Protein AF-A0A532E2X8-F1 (afdb_monomer)

Nearest PDB structures (foldseek):
  8eac-assembly1_A  TM=6.787E-01  e=2.312E-03  Thermus thermophilus HB8
  8uy1-assembly1_B  TM=6.875E-01  e=4.284E-03  Thermochaetoides thermophila DSM 1495
  6fcx-assembly1_B  TM=7.464E-01  e=9.556E-03  Homo sapiens
  8uy1-assembly1_D  TM=6.945E-01  e=8.984E-03  Thermochaetoides thermophila DSM 1495

Radius of gyration: 26.52 Å; Cα contacts (8 Å, |Δi|>4): 159; chains: 1; bounding box: 72×70×42 Å

pLDDT: mean 88.67, std 15.04, range [42.16, 98.62]

Foldseek 3Di:
DDAEDQDLVVVLVVVVVCVVVVVLVVDAAAHEFEFDQALVSLVCCCVPPPPDDHDPVNSVQRVPDPGSRVSRLVSRLVSQLSVLPRPSHPYYDYDYVVHVVCPVVSCVSSCRCPPPDPDDPDQDPVNVVVVVVVVCVVPVVPPDDVPVVVVPPD

Secondary structure (DSSP, 8-state):
--SB---HHHHHHHHHHHHHTTGGGTS-EEEEE---S-HHHHHHHHHHSTT----HHHHHHHHT-SSHHHHHHHHHHHHHHHHTTSTTEEEEEE--TT-GGGHHHHHHHTTTTTTPPPPPPPPPHHHHHHHHHHHHHHHHTTS--TTSTTTT--

Mean predicted aligned error: 10.37 Å

Sequence (154 aa):
QSQYCFDVPMFRAYMQKVCDLGYTEKCFILCGVGPLASAKTAKWIRSNVPGIHIPDQIVKRLEGAQDQKREGKQLCIDIINEVKEIPGVSGVHVMAYRQEEYVAEIVDESGVLKGRRPWKREIRRDDQLVADRLDHILHDDLTETQVDMVKTAH

Structure (mmCIF, N/CA/C/O backbone):
data_AF-A0A532E2X8-F1
#
_entry.id   AF-A0A532E2X8-F1
#
loop_
_atom_site.group_PDB
_atom_site.id
_atom_site.type_symbol
_atom_site.label_atom_id
_atom_site.label_alt_id
_atom_site.label_comp_id
_atom_site.label_asym_id
_atom_site.label_entity_id
_atom_site.label_seq_id
_atom_site.pdbx_PDB_ins_code
_atom_site.Cartn_x
_atom_site.Cartn_y
_atom_site.Cartn_z
_atom_site.occupancy
_atom_site.B_iso_or_equiv
_atom_site.auth_seq_id
_atom_site.auth_comp_id
_atom_site.auth_asym_id
_atom_site.auth_atom_id
_atom_site.pdbx_PDB_model_num
ATOM 1 N N . GLN A 1 1 ? 1.379 5.831 -10.943 1.00 94.38 1 GLN A N 1
ATOM 2 C CA . GLN A 1 1 ? 1.024 5.261 -9.624 1.00 94.38 1 GLN A CA 1
ATOM 3 C C . GLN A 1 1 ? -0.360 4.640 -9.704 1.00 94.38 1 GLN A C 1
ATOM 5 O O . GLN A 1 1 ? -1.188 5.183 -10.430 1.00 94.38 1 GLN A O 1
ATOM 10 N N . SER A 1 2 ? -0.593 3.505 -9.044 1.00 95.25 2 SER A N 1
ATOM 11 C CA . SER A 1 2 ? -1.913 2.862 -8.999 1.00 95.25 2 SER A CA 1
ATOM 12 C C . SER A 1 2 ? -2.822 3.488 -7.935 1.00 95.25 2 SER A C 1
ATOM 14 O O . SER A 1 2 ? -2.372 4.259 -7.088 1.00 95.25 2 SER A O 1
ATOM 16 N N . GLN A 1 3 ? -4.097 3.103 -7.958 1.00 94.75 3 GLN A N 1
ATOM 17 C CA . GLN A 1 3 ? -5.001 3.225 -6.812 1.00 94.75 3 GLN A CA 1
ATOM 18 C C . GLN A 1 3 ? -4.555 2.290 -5.660 1.00 94.75 3 GLN A C 1
ATOM 20 O O . GLN A 1 3 ? -3.651 1.469 -5.853 1.00 94.75 3 GLN A O 1
ATOM 25 N N . TYR A 1 4 ? -5.185 2.402 -4.484 1.00 97.06 4 TYR A N 1
ATOM 26 C CA . TYR A 1 4 ? -5.016 1.483 -3.355 1.00 97.06 4 TYR A CA 1
ATOM 27 C C . TYR A 1 4 ? -5.056 0.005 -3.770 1.00 97.06 4 TYR A C 1
ATOM 29 O O . TYR A 1 4 ? -6.029 -0.470 -4.358 1.00 97.06 4 TYR A O 1
ATOM 37 N N . CYS A 1 5 ? -4.016 -0.726 -3.383 1.00 97.81 5 CYS A N 1
ATOM 38 C CA . CYS A 1 5 ? -3.900 -2.167 -3.519 1.00 97.81 5 CYS A CA 1
ATOM 39 C C . CYS A 1 5 ? -4.145 -2.840 -2.164 1.00 97.81 5 CYS A C 1
ATOM 41 O O . CYS A 1 5 ? -3.273 -2.831 -1.301 1.00 97.81 5 CYS A O 1
ATOM 43 N N . PHE A 1 6 ? -5.315 -3.460 -1.998 1.00 98.31 6 PHE A N 1
ATOM 44 C CA . PHE A 1 6 ? -5.615 -4.343 -0.860 1.00 98.31 6 PHE A CA 1
ATOM 45 C C . PHE A 1 6 ? -5.646 -5.831 -1.251 1.00 98.31 6 PHE A C 1
ATOM 47 O O . PHE A 1 6 ? -5.843 -6.691 -0.397 1.00 98.31 6 PHE A O 1
ATOM 54 N N . ASP A 1 7 ? -5.448 -6.134 -2.537 1.00 98.12 7 ASP A N 1
ATOM 55 C CA . ASP A 1 7 ? -5.379 -7.486 -3.094 1.00 98.12 7 ASP A CA 1
ATOM 56 C C . ASP A 1 7 ? -4.046 -7.666 -3.832 1.00 98.12 7 ASP A C 1
ATOM 58 O O . ASP A 1 7 ? -3.914 -7.384 -5.027 1.00 98.12 7 ASP A O 1
ATOM 62 N N . VAL A 1 8 ? -3.027 -8.094 -3.085 1.00 98.12 8 VAL A N 1
ATOM 63 C CA . VAL A 1 8 ? -1.680 -8.317 -3.623 1.00 98.12 8 VAL A CA 1
ATOM 64 C C . VAL A 1 8 ? -1.653 -9.434 -4.678 1.00 98.12 8 VAL A C 1
ATOM 66 O O . VAL A 1 8 ? -0.998 -9.235 -5.704 1.00 98.12 8 VAL A O 1
ATOM 69 N N . PRO A 1 9 ? -2.360 -10.575 -4.521 1.00 98.12 9 PRO A N 1
ATOM 70 C CA . PRO A 1 9 ? -2.473 -11.574 -5.585 1.00 98.12 9 PRO A CA 1
ATOM 71 C C . PRO A 1 9 ? -3.000 -11.008 -6.910 1.00 98.12 9 PRO A C 1
ATOM 73 O O . PRO A 1 9 ? -2.397 -11.243 -7.962 1.00 98.12 9 PRO A O 1
ATOM 76 N N . MET A 1 10 ? -4.076 -10.216 -6.872 1.00 97.75 10 MET A N 1
ATOM 77 C CA . MET A 1 10 ? -4.616 -9.559 -8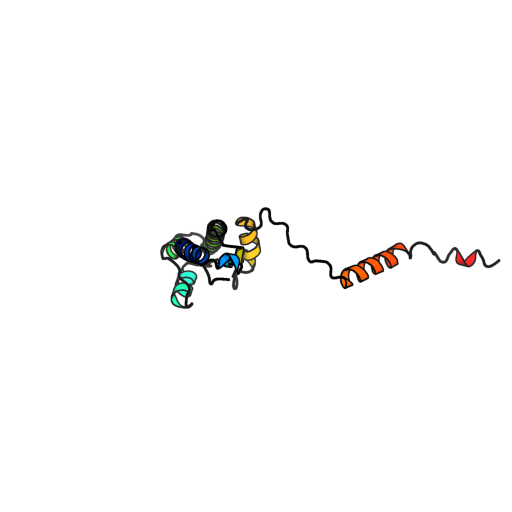.065 1.00 97.75 10 MET A CA 1
ATOM 78 C C . MET A 1 10 ? -3.602 -8.584 -8.671 1.00 97.75 10 MET A C 1
ATOM 80 O O . MET A 1 10 ? -3.387 -8.584 -9.887 1.00 97.75 10 MET A O 1
ATOM 84 N N . PHE A 1 11 ? -2.934 -7.784 -7.836 1.00 98.31 11 PHE A N 1
ATOM 85 C CA . PHE A 1 11 ? -1.912 -6.845 -8.291 1.00 98.31 11 PHE A CA 1
ATOM 86 C C . PHE A 1 11 ? -0.697 -7.549 -8.913 1.00 98.31 11 PHE A C 1
ATOM 88 O O . PHE A 1 11 ? -0.176 -7.085 -9.924 1.00 98.31 11 PHE A O 1
ATOM 95 N N . ARG A 1 12 ? -0.284 -8.707 -8.387 1.00 98.56 12 ARG A N 1
ATOM 96 C CA . ARG A 1 12 ? 0.798 -9.527 -8.954 1.00 98.56 12 ARG A CA 1
ATOM 97 C C . ARG A 1 12 ? 0.448 -10.030 -10.354 1.00 98.56 12 ARG A C 1
ATOM 99 O O . ARG A 1 12 ? 1.267 -9.919 -11.262 1.00 98.56 12 ARG A O 1
ATOM 106 N N . ALA A 1 13 ? -0.776 -10.519 -10.552 1.00 98.44 13 ALA A N 1
ATOM 107 C CA . ALA A 1 13 ? -1.251 -10.945 -11.869 1.00 98.44 13 ALA A CA 1
ATOM 108 C C . ALA A 1 13 ? -1.351 -9.773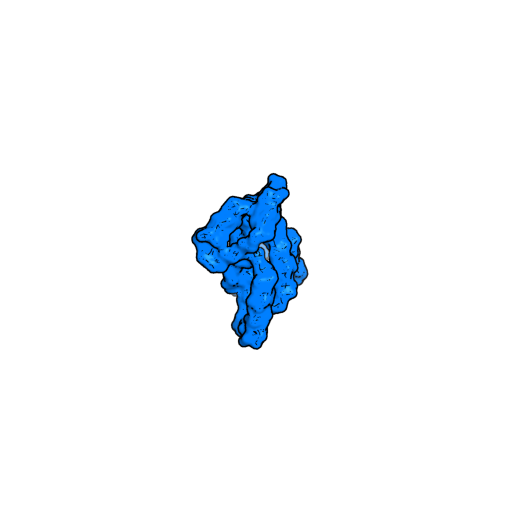 -12.862 1.00 98.44 13 ALA A C 1
ATOM 110 O O . ALA A 1 13 ? -1.045 -9.930 -14.045 1.00 98.44 13 ALA A O 1
ATOM 111 N N . TYR A 1 14 ? -1.754 -8.591 -12.388 1.00 98.00 14 TYR A N 1
ATOM 112 C CA . TYR A 1 14 ? -1.719 -7.363 -13.182 1.00 98.00 14 TYR A CA 1
ATOM 113 C C . TYR A 1 14 ? -0.283 -6.999 -13.582 1.00 98.00 14 TYR A C 1
ATOM 115 O O . TYR A 1 14 ? -0.014 -6.814 -14.767 1.00 98.00 14 TYR A O 1
ATOM 123 N N . MET A 1 15 ? 0.649 -6.967 -12.626 1.00 98.56 15 MET A N 1
ATOM 124 C CA . MET A 1 15 ? 2.048 -6.616 -12.878 1.00 98.56 15 MET A CA 1
ATOM 125 C C . MET A 1 15 ? 2.735 -7.583 -13.836 1.00 98.56 15 MET A C 1
ATOM 127 O O . MET A 1 15 ? 3.495 -7.124 -14.681 1.00 98.56 15 MET A O 1
ATOM 131 N N . GLN A 1 16 ? 2.412 -8.880 -13.789 1.00 98.56 16 GLN A N 1
ATOM 132 C CA . GLN A 1 16 ? 2.920 -9.837 -14.774 1.00 98.56 16 GLN A CA 1
ATOM 133 C C . GLN A 1 16 ? 2.590 -9.390 -16.204 1.00 98.56 16 GLN A C 1
ATOM 135 O O . GLN A 1 16 ? 3.483 -9.277 -17.033 1.00 98.56 16 GLN A O 1
ATOM 140 N N . LYS A 1 17 ? 1.332 -9.018 -16.471 1.00 98.44 17 LYS A N 1
ATOM 141 C CA . LYS A 1 17 ? 0.920 -8.523 -17.794 1.00 98.44 17 LYS A CA 1
ATOM 142 C C . LYS A 1 17 ? 1.599 -7.203 -18.160 1.00 98.44 17 LYS A C 1
ATOM 144 O O . LYS A 1 17 ? 1.931 -6.987 -19.319 1.00 98.44 17 LYS A O 1
ATOM 149 N N . VAL A 1 18 ? 1.794 -6.307 -17.190 1.00 98.19 18 VAL A N 1
ATOM 150 C CA . VAL A 1 18 ? 2.490 -5.024 -17.407 1.00 98.19 18 VAL A CA 1
ATOM 151 C C . VAL A 1 18 ? 3.949 -5.256 -17.815 1.00 98.19 18 VAL A C 1
ATOM 153 O O . VAL A 1 18 ? 4.435 -4.576 -18.721 1.00 98.19 18 VAL A O 1
ATOM 156 N N . CYS A 1 19 ? 4.621 -6.224 -17.187 1.00 97.88 19 CYS A N 1
ATOM 157 C CA . CYS A 1 19 ? 5.962 -6.667 -17.562 1.00 97.88 19 CYS A CA 1
ATOM 158 C C . CYS A 1 19 ? 5.970 -7.310 -18.955 1.00 97.88 19 CYS A C 1
ATOM 160 O O . CYS A 1 19 ? 6.769 -6.906 -19.793 1.00 97.88 19 CYS A O 1
ATOM 162 N N . ASP A 1 20 ? 5.051 -8.242 -19.231 1.00 98.25 20 ASP A N 1
ATOM 163 C CA . ASP A 1 20 ? 4.966 -8.952 -20.519 1.00 98.25 20 ASP A CA 1
ATOM 164 C C . ASP A 1 20 ? 4.730 -7.993 -21.703 1.00 98.25 20 ASP A C 1
ATOM 166 O O . ASP A 1 20 ? 5.201 -8.226 -22.813 1.00 98.25 20 ASP A O 1
ATOM 170 N N . LEU A 1 21 ? 4.024 -6.881 -21.467 1.00 98.25 21 LEU A N 1
ATOM 171 C CA . LEU A 1 21 ? 3.788 -5.818 -22.452 1.00 98.25 21 LEU A CA 1
ATOM 172 C C . LEU A 1 21 ? 4.955 -4.817 -22.576 1.00 98.25 21 LEU A C 1
ATOM 174 O O . LEU A 1 21 ? 4.876 -3.874 -23.370 1.00 98.25 21 LEU A O 1
ATOM 178 N N . GLY A 1 22 ? 6.025 -4.982 -21.792 1.00 97.75 22 GLY A N 1
ATOM 179 C CA . GLY A 1 22 ? 7.214 -4.128 -21.815 1.00 97.75 22 GLY A CA 1
ATO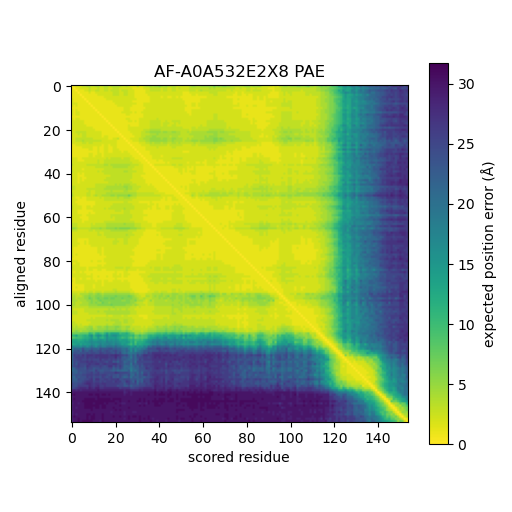M 180 C C . GLY A 1 22 ? 6.985 -2.718 -21.261 1.00 97.75 22 GLY A C 1
ATOM 181 O O . GLY A 1 22 ? 7.717 -1.787 -21.599 1.00 97.75 22 GLY A O 1
ATOM 182 N N . TYR A 1 23 ? 5.954 -2.499 -20.438 1.00 97.12 23 TYR A N 1
ATOM 183 C CA . TYR A 1 23 ? 5.676 -1.159 -19.906 1.00 97.12 23 TYR A CA 1
ATOM 184 C C . TYR A 1 23 ? 6.639 -0.744 -18.796 1.00 97.12 23 TYR A C 1
ATOM 186 O O . TYR A 1 23 ? 6.932 0.443 -18.661 1.00 97.12 23 TYR A O 1
ATOM 194 N N . THR A 1 24 ? 7.182 -1.701 -18.046 1.00 97.19 24 THR A N 1
ATOM 195 C CA . THR A 1 24 ? 8.147 -1.438 -16.967 1.00 97.19 24 THR A CA 1
ATOM 196 C C . THR A 1 24 ? 9.487 -0.900 -17.473 1.00 97.19 24 THR A C 1
ATOM 198 O O . THR A 1 24 ? 10.249 -0.339 -16.695 1.00 97.19 24 THR A O 1
ATOM 201 N N . GLU A 1 25 ? 9.771 -1.027 -18.772 1.00 96.56 25 GLU A N 1
ATOM 202 C CA . GLU A 1 25 ? 10.941 -0.423 -19.429 1.00 96.56 25 GLU A CA 1
ATOM 203 C C . GLU A 1 25 ? 10.712 1.050 -19.800 1.00 96.56 25 GLU A C 1
ATOM 205 O O . GLU A 1 25 ? 11.657 1.795 -20.050 1.00 96.56 25 GLU A O 1
ATOM 210 N N . LYS A 1 26 ? 9.446 1.482 -19.851 1.00 97.31 26 LYS A N 1
ATOM 211 C CA . LYS A 1 26 ? 9.038 2.814 -20.319 1.00 97.31 26 LYS A CA 1
ATOM 212 C C . LYS A 1 26 ? 8.683 3.751 -19.174 1.00 97.31 26 LYS A C 1
ATOM 214 O O . LYS A 1 26 ? 8.748 4.968 -19.339 1.00 97.31 26 LYS A O 1
ATOM 219 N N . CYS A 1 27 ? 8.268 3.212 -18.031 1.00 97.19 27 CYS A N 1
ATOM 220 C CA . CYS A 1 27 ? 7.919 4.010 -16.866 1.00 97.19 27 CYS A CA 1
ATOM 221 C C . CYS A 1 27 ? 8.103 3.250 -15.551 1.00 97.19 27 CYS A C 1
ATOM 223 O O . CYS A 1 27 ? 8.079 2.022 -15.493 1.00 97.19 27 CYS A O 1
ATOM 225 N N . PHE A 1 28 ? 8.235 4.020 -14.471 1.00 97.62 28 PHE A N 1
ATOM 226 C CA . PHE A 1 28 ? 8.253 3.487 -13.116 1.00 97.62 28 PHE A CA 1
ATOM 227 C C . PHE A 1 28 ? 6.832 3.254 -12.606 1.00 97.62 28 PHE A C 1
ATOM 229 O O . PHE A 1 28 ? 5.977 4.147 -12.657 1.00 97.62 28 PHE A O 1
ATOM 236 N N . ILE A 1 29 ? 6.592 2.068 -12.053 1.00 97.94 29 ILE A N 1
ATOM 237 C CA . ILE A 1 29 ? 5.298 1.702 -11.483 1.00 97.94 29 ILE A CA 1
ATOM 238 C C . ILE A 1 29 ? 5.373 1.800 -9.963 1.00 97.94 29 ILE A C 1
ATOM 240 O O . ILE A 1 29 ? 6.167 1.122 -9.313 1.00 97.94 29 ILE A O 1
ATOM 244 N N . LEU A 1 30 ? 4.520 2.652 -9.396 1.00 98.12 30 LEU A N 1
ATOM 245 C CA . LEU A 1 30 ? 4.367 2.813 -7.952 1.00 98.12 30 LEU A CA 1
ATOM 246 C C . LEU A 1 30 ? 3.039 2.199 -7.511 1.00 98.12 30 LEU A C 1
ATOM 248 O O . LEU A 1 30 ? 1.987 2.619 -8.009 1.00 98.12 30 LEU A O 1
ATOM 252 N N . CYS A 1 31 ? 3.093 1.240 -6.587 1.00 98.25 31 CYS A N 1
ATOM 253 C CA . CYS A 1 31 ? 1.906 0.626 -5.997 1.00 98.25 31 CYS A CA 1
ATOM 254 C C . CYS A 1 31 ? 1.300 1.555 -4.936 1.00 98.25 31 CYS A C 1
ATOM 256 O O . CYS A 1 31 ? 1.994 1.995 -4.020 1.00 98.25 31 CYS A O 1
ATOM 258 N N . GLY A 1 32 ? 0.017 1.882 -5.069 1.00 98.06 32 GLY A N 1
ATOM 259 C CA . GLY A 1 32 ? -0.726 2.663 -4.086 1.00 98.06 32 GLY A CA 1
ATOM 260 C C . GLY A 1 32 ? -1.025 1.837 -2.836 1.00 98.06 32 GLY A C 1
ATOM 261 O O . GLY A 1 32 ? -1.679 0.802 -2.923 1.00 98.06 32 GLY A O 1
ATOM 262 N N . VAL A 1 33 ? -0.585 2.302 -1.669 1.00 98.19 33 VAL A N 1
ATOM 263 C CA . VAL A 1 33 ? -0.761 1.612 -0.378 1.00 98.19 33 VAL A CA 1
ATOM 264 C C . VAL A 1 33 ? -1.247 2.589 0.688 1.00 98.19 33 VAL A C 1
ATOM 266 O O . VAL A 1 33 ? -1.026 3.793 0.581 1.00 98.19 33 VAL A O 1
ATOM 269 N N . GLY A 1 34 ? -1.886 2.089 1.742 1.00 97.25 34 GLY A N 1
ATOM 270 C CA . GLY A 1 34 ? -2.170 2.895 2.926 1.00 97.25 34 GLY A CA 1
ATOM 271 C C . GLY A 1 34 ? -2.962 2.154 4.001 1.00 97.25 34 GLY A C 1
ATOM 272 O O . GLY A 1 34 ? -3.523 1.087 3.736 1.00 97.25 34 GLY A O 1
ATOM 273 N N . PRO A 1 35 ? -2.990 2.702 5.226 1.00 97.38 35 PRO A N 1
ATOM 274 C CA . PRO A 1 35 ? -3.610 2.053 6.373 1.00 97.38 35 PRO A CA 1
ATOM 275 C C . PRO A 1 35 ? -5.142 2.120 6.332 1.00 97.38 35 PRO A C 1
ATOM 277 O O . PRO A 1 35 ? -5.738 3.124 5.931 1.00 97.38 35 PRO A O 1
ATOM 280 N N . LEU A 1 36 ? -5.792 1.066 6.831 1.00 97.19 36 LEU A N 1
ATOM 281 C CA . LEU A 1 36 ? -7.245 1.013 7.024 1.00 97.19 36 LEU A CA 1
ATOM 282 C C . LEU A 1 36 ? -7.602 1.212 8.498 1.00 97.19 36 LEU A C 1
ATOM 284 O O . LEU A 1 36 ? -7.373 0.331 9.310 1.00 97.19 36 LEU A O 1
ATOM 288 N N . ALA A 1 37 ? -8.244 2.327 8.844 1.00 95.44 37 ALA A N 1
ATOM 289 C CA . ALA A 1 37 ? -8.550 2.638 10.244 1.00 95.44 37 ALA A CA 1
ATOM 290 C C . ALA A 1 37 ? -9.489 1.626 10.939 1.00 95.44 37 ALA A C 1
ATOM 292 O O . ALA A 1 37 ? -9.489 1.529 12.163 1.00 95.44 37 ALA A O 1
ATOM 293 N N . SER A 1 38 ? -10.344 0.928 10.179 1.00 97.56 38 SER A N 1
ATOM 294 C CA . SER A 1 38 ? -11.280 -0.070 10.711 1.00 97.56 38 SER A CA 1
ATOM 295 C C . SER A 1 38 ? -11.880 -0.951 9.611 1.00 97.56 38 SER A C 1
ATOM 297 O O . SER A 1 38 ? -11.896 -0.575 8.433 1.00 97.56 38 SER A O 1
ATOM 299 N N . ALA A 1 39 ? -12.490 -2.073 10.000 1.00 98.31 39 ALA A N 1
ATOM 300 C CA . ALA A 1 39 ? -13.310 -2.897 9.113 1.00 98.31 39 ALA A CA 1
ATOM 301 C C . ALA A 1 39 ? -14.506 -2.123 8.533 1.00 98.31 39 ALA A C 1
ATOM 303 O O . ALA A 1 39 ? -14.868 -2.304 7.369 1.00 98.31 39 ALA A O 1
ATOM 304 N N . LYS A 1 40 ? -15.109 -1.218 9.320 1.00 98.12 40 LYS A N 1
ATOM 305 C CA . LYS A 1 40 ? -16.199 -0.343 8.857 1.00 98.12 40 LYS A CA 1
ATOM 306 C C . LYS A 1 40 ? -15.716 0.576 7.736 1.00 98.12 40 LYS A C 1
ATOM 308 O O . LYS A 1 40 ? -16.384 0.683 6.709 1.00 98.12 40 LYS A O 1
ATOM 313 N N . THR A 1 41 ? -14.549 1.196 7.912 1.00 96.56 41 THR A N 1
ATOM 314 C CA . THR A 1 41 ? -13.916 2.040 6.891 1.00 96.56 41 THR A CA 1
ATOM 315 C C . THR A 1 41 ? -13.599 1.227 5.639 1.00 96.56 41 THR A C 1
ATOM 317 O O . THR A 1 41 ? -13.940 1.660 4.545 1.00 96.56 41 THR A O 1
ATOM 320 N N . ALA A 1 42 ? -13.038 0.022 5.784 1.00 97.62 42 ALA A N 1
ATOM 321 C CA . ALA A 1 42 ? -12.762 -0.869 4.657 1.00 97.62 42 ALA A CA 1
ATOM 322 C C . ALA A 1 42 ? -14.036 -1.205 3.857 1.00 97.62 42 ALA A C 1
ATOM 324 O O . ALA A 1 42 ? -14.075 -1.038 2.639 1.00 97.62 42 ALA A O 1
ATOM 325 N N . LYS A 1 43 ? -15.128 -1.593 4.532 1.00 98.25 43 LYS A N 1
ATOM 326 C CA . LYS A 1 43 ? -16.423 -1.855 3.876 1.00 98.25 43 LYS A CA 1
ATOM 327 C C . LYS A 1 43 ? -16.978 -0.619 3.170 1.00 98.25 43 LYS A C 1
ATOM 329 O O . LYS A 1 43 ? -17.515 -0.740 2.067 1.00 98.25 43 LYS A O 1
ATOM 334 N N . TRP A 1 44 ? -16.849 0.559 3.785 1.00 97.75 44 TRP A N 1
ATOM 335 C CA . TRP A 1 44 ? -17.290 1.811 3.177 1.00 97.75 44 TRP A CA 1
ATOM 336 C C . TRP A 1 44 ? -16.482 2.130 1.918 1.00 97.75 44 TRP A C 1
ATOM 338 O O . TRP A 1 44 ? -17.090 2.355 0.876 1.00 97.75 44 TRP A O 1
ATOM 348 N N . ILE A 1 45 ? -15.145 2.064 1.978 1.00 96.25 45 ILE A N 1
ATOM 349 C CA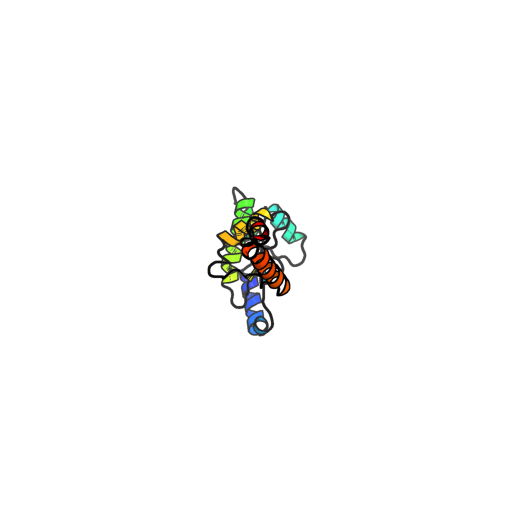 . ILE A 1 45 ? -14.260 2.302 0.827 1.00 96.25 45 ILE A CA 1
ATOM 350 C C . ILE A 1 45 ? -14.617 1.352 -0.316 1.00 96.25 45 ILE A C 1
ATOM 352 O O . ILE A 1 45 ? -14.872 1.806 -1.427 1.00 96.25 45 ILE A O 1
ATOM 356 N N . ARG A 1 46 ? -14.728 0.051 -0.022 1.00 96.38 46 ARG A N 1
ATOM 357 C CA . ARG A 1 46 ? -15.110 -0.983 -0.995 1.00 96.38 46 ARG A CA 1
ATOM 358 C C . ARG A 1 46 ? -16.431 -0.688 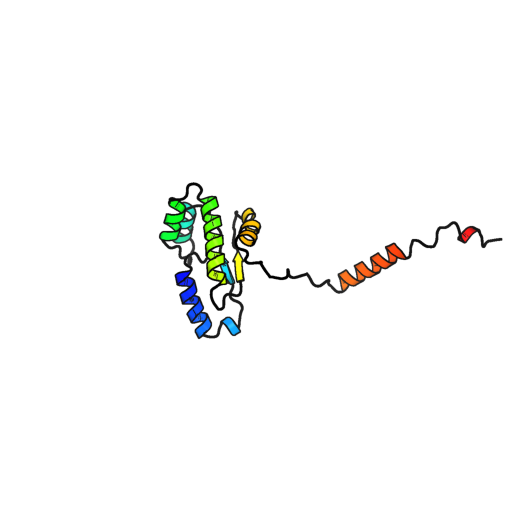-1.708 1.00 96.38 46 ARG A C 1
ATOM 360 O O . ARG A 1 46 ? -16.596 -1.076 -2.856 1.00 96.38 46 ARG A O 1
ATOM 367 N N . SER A 1 47 ? -17.377 -0.049 -1.020 1.00 97.62 47 SER A N 1
ATOM 368 C CA . SER A 1 47 ? -18.726 0.193 -1.549 1.00 97.62 47 SER A CA 1
ATOM 369 C C . SER A 1 47 ? -18.882 1.565 -2.210 1.00 97.62 47 SER A C 1
ATOM 371 O O . SER A 1 47 ? -19.791 1.743 -3.012 1.00 97.62 47 SER A O 1
ATOM 373 N N . ASN A 1 48 ? -18.039 2.541 -1.857 1.00 97.00 48 ASN A N 1
ATOM 374 C CA . ASN A 1 48 ? -18.248 3.948 -2.217 1.00 97.00 48 ASN A CA 1
ATOM 375 C C . ASN A 1 48 ? -17.110 4.560 -3.038 1.00 97.00 48 ASN A C 1
ATOM 377 O O . ASN A 1 48 ? -17.310 5.626 -3.613 1.00 97.00 48 ASN A O 1
ATOM 381 N N . VAL A 1 49 ? -15.932 3.932 -3.105 1.00 94.81 49 VAL A N 1
ATOM 382 C CA . VAL A 1 49 ? -14.804 4.450 -3.889 1.00 94.81 49 VAL A CA 1
ATOM 383 C C . VAL A 1 49 ? -14.642 3.622 -5.168 1.00 94.81 49 VAL A C 1
ATOM 385 O O . VAL A 1 49 ? -14.221 2.464 -5.096 1.00 94.81 49 VAL A O 1
ATOM 388 N N . PRO A 1 50 ? -14.961 4.187 -6.351 1.00 94.81 50 PRO A N 1
ATOM 389 C CA . PRO A 1 50 ? -14.875 3.464 -7.614 1.00 94.81 50 PRO A CA 1
ATOM 390 C C . PRO A 1 50 ? -13.471 2.918 -7.885 1.00 94.81 50 PRO A C 1
ATOM 392 O O . PRO A 1 50 ? -12.469 3.612 -7.713 1.00 94.81 50 PRO A O 1
ATOM 395 N N . GLY A 1 51 ? -13.406 1.667 -8.340 1.00 91.62 51 GLY A N 1
ATOM 396 C CA . GLY A 1 51 ? -12.155 1.016 -8.732 1.00 91.62 51 GLY A CA 1
ATOM 397 C C . GLY A 1 51 ? -11.300 0.481 -7.579 1.00 91.62 51 GLY A C 1
ATOM 398 O O . GLY A 1 51 ? -10.260 -0.109 -7.857 1.00 91.62 51 GLY A O 1
ATOM 399 N N . ILE A 1 52 ? -11.711 0.633 -6.312 1.00 95.62 52 ILE A N 1
ATOM 400 C CA . ILE A 1 52 ? -11.026 -0.016 -5.185 1.00 95.62 52 ILE A CA 1
ATOM 401 C C . ILE A 1 52 ? -11.629 -1.393 -4.926 1.00 95.62 52 ILE A C 1
ATOM 403 O O . ILE A 1 52 ? -12.810 -1.526 -4.606 1.00 95.62 52 ILE A O 1
ATOM 407 N N . HIS A 1 53 ? -10.783 -2.418 -4.989 1.00 97.00 53 HIS A N 1
ATOM 408 C CA . HIS A 1 53 ? -11.128 -3.768 -4.568 1.00 97.00 53 HIS A CA 1
ATOM 409 C C . HIS A 1 53 ? -10.555 -4.059 -3.176 1.00 97.00 53 HIS A C 1
ATOM 411 O O . HIS A 1 53 ? -9.360 -3.879 -2.947 1.00 97.00 53 HIS A O 1
ATOM 417 N N . ILE A 1 54 ? -11.408 -4.513 -2.250 1.00 98.25 54 ILE A N 1
ATOM 418 C CA . ILE A 1 54 ? -11.001 -4.973 -0.913 1.00 98.25 54 ILE A CA 1
ATOM 419 C C . ILE A 1 54 ? -11.551 -6.388 -0.690 1.00 98.25 54 ILE A C 1
ATOM 421 O O . ILE A 1 54 ? -12.769 -6.541 -0.516 1.00 98.25 54 ILE A O 1
ATOM 425 N N . PRO A 1 55 ? -10.686 -7.417 -0.678 1.00 98.12 55 PRO A N 1
ATOM 426 C CA . PRO A 1 55 ? -11.098 -8.797 -0.450 1.00 98.12 55 PRO A CA 1
ATOM 427 C C . PRO A 1 55 ? -11.751 -9.002 0.921 1.00 98.12 55 PRO A C 1
ATOM 429 O O . PRO A 1 55 ? -11.391 -8.350 1.903 1.00 98.12 55 PRO A O 1
ATOM 432 N N . ASP A 1 56 ? -12.657 -9.976 1.030 1.00 98.25 56 ASP A N 1
ATOM 433 C CA . ASP A 1 56 ? -13.323 -10.291 2.304 1.00 98.25 56 ASP A CA 1
ATOM 434 C C . ASP A 1 56 ? -12.341 -10.684 3.410 1.00 98.25 56 ASP A C 1
ATOM 436 O O . ASP A 1 56 ? -12.567 -10.361 4.573 1.00 98.25 56 ASP A O 1
ATOM 440 N N . GLN A 1 57 ? -11.229 -11.335 3.064 1.00 98.19 57 GLN A N 1
ATOM 441 C CA . GLN A 1 57 ? -10.175 -11.680 4.022 1.00 98.19 57 GLN A CA 1
ATOM 442 C C . GLN A 1 57 ? -9.567 -10.450 4.710 1.00 98.19 57 GLN A C 1
ATOM 444 O O . GLN A 1 57 ? -9.286 -10.504 5.904 1.00 98.19 57 GLN A O 1
ATOM 449 N N . ILE A 1 58 ? -9.437 -9.325 3.998 1.00 98.44 58 ILE A N 1
ATOM 450 C CA . ILE A 1 58 ? -8.929 -8.072 4.567 1.00 98.44 58 ILE A CA 1
ATOM 451 C C . ILE A 1 58 ? -9.916 -7.519 5.590 1.00 98.44 58 ILE A C 1
ATOM 453 O O . ILE A 1 58 ? -9.534 -7.134 6.693 1.00 98.44 58 ILE A O 1
ATOM 457 N N . VAL A 1 59 ? -11.205 -7.530 5.248 1.00 98.56 59 VAL A N 1
ATOM 458 C CA . VAL A 1 59 ? -12.264 -7.084 6.157 1.00 98.56 59 VAL A CA 1
ATOM 459 C C . VAL A 1 59 ? -12.320 -7.982 7.394 1.00 98.56 59 VAL A C 1
ATOM 461 O O . VAL A 1 59 ? -12.316 -7.464 8.505 1.00 98.56 59 VAL A O 1
ATOM 464 N N . LYS A 1 60 ? -12.285 -9.309 7.219 1.00 98.56 60 LYS A N 1
ATOM 465 C CA . LYS A 1 60 ? -12.290 -10.282 8.324 1.00 98.56 60 LYS A CA 1
ATOM 466 C C . LYS A 1 60 ? -11.085 -10.125 9.252 1.00 98.56 60 LYS A C 1
ATOM 468 O O . LYS A 1 60 ? -11.249 -10.192 10.466 1.00 98.56 60 LYS A O 1
ATOM 473 N N . ARG A 1 61 ? -9.891 -9.882 8.696 1.00 98.38 61 ARG A N 1
ATOM 474 C CA . ARG A 1 61 ? -8.665 -9.612 9.464 1.00 98.38 61 ARG A CA 1
ATOM 475 C C . ARG A 1 61 ? -8.841 -8.400 10.381 1.00 98.38 61 ARG A C 1
ATOM 477 O O . ARG A 1 61 ? -8.509 -8.477 11.557 1.00 98.38 61 ARG A O 1
ATOM 484 N N . LEU A 1 62 ? -9.433 -7.321 9.867 1.00 98.62 62 LEU A N 1
ATOM 485 C CA . LEU A 1 62 ? -9.732 -6.127 10.660 1.00 98.62 62 LEU A CA 1
ATOM 486 C C . LEU A 1 62 ? -10.841 -6.371 11.694 1.00 98.62 62 LEU A C 1
ATOM 488 O O . LEU A 1 62 ? -10.748 -5.868 12.805 1.00 98.62 62 LEU A O 1
ATOM 492 N N . GLU A 1 63 ? -11.885 -7.134 11.364 1.00 98.38 63 GLU A N 1
ATOM 493 C CA . GLU A 1 63 ? -12.974 -7.448 12.306 1.00 98.38 63 GLU A CA 1
ATOM 494 C C . GLU A 1 63 ? -12.509 -8.292 13.494 1.00 98.38 63 GLU A C 1
ATOM 496 O O . GLU A 1 63 ? -12.989 -8.087 14.606 1.00 98.38 63 GLU A O 1
ATOM 501 N N . GLY A 1 64 ? -11.579 -9.221 13.264 1.00 98.19 64 GLY A N 1
ATOM 502 C CA . GLY A 1 64 ? -11.020 -10.085 14.305 1.00 98.19 64 GLY A CA 1
ATOM 503 C C . GLY A 1 64 ? -9.968 -9.417 15.196 1.00 98.19 64 GLY A C 1
ATOM 504 O O . GLY A 1 64 ? -9.532 -10.022 16.175 1.00 98.19 64 GLY A O 1
ATOM 505 N N . ALA A 1 65 ? -9.540 -8.196 14.872 1.00 98.31 65 ALA A N 1
ATOM 506 C CA . ALA A 1 65 ? -8.494 -7.502 15.607 1.00 98.31 65 ALA A CA 1
ATOM 507 C C . ALA A 1 65 ? -9.029 -6.835 16.880 1.00 98.31 65 ALA A C 1
ATOM 509 O O . ALA A 1 65 ? -10.047 -6.144 16.857 1.00 98.31 65 ALA A O 1
ATOM 510 N N . GLN A 1 66 ? -8.282 -6.977 17.979 1.00 97.50 66 GLN A N 1
ATOM 511 C CA . GLN A 1 66 ? -8.545 -6.253 19.232 1.00 97.50 66 GLN A CA 1
ATOM 512 C C . GLN A 1 66 ? -8.396 -4.736 19.045 1.00 97.50 66 GLN A C 1
ATOM 514 O O . GLN A 1 66 ? -9.212 -3.961 19.532 1.00 97.50 66 GLN A O 1
ATOM 519 N N . ASP A 1 67 ? -7.372 -4.324 18.293 1.00 98.00 67 ASP A N 1
ATOM 520 C CA . ASP A 1 67 ? -7.141 -2.939 17.888 1.00 98.00 67 ASP A CA 1
ATOM 521 C C . ASP A 1 67 ? -7.082 -2.869 16.360 1.00 98.00 67 ASP A C 1
ATOM 523 O O . ASP A 1 67 ? -6.072 -3.197 15.734 1.00 98.00 67 ASP A O 1
ATOM 527 N N . GLN A 1 68 ? -8.187 -2.438 15.751 1.00 97.88 68 GLN A N 1
ATOM 528 C CA . GLN A 1 68 ? -8.298 -2.365 14.295 1.00 97.88 68 GLN A CA 1
ATOM 529 C C . GLN A 1 68 ? -7.401 -1.288 13.682 1.00 97.88 68 GLN A C 1
ATOM 531 O O . GLN A 1 68 ? -6.989 -1.439 12.535 1.00 97.88 68 GLN A O 1
ATOM 536 N N . LYS A 1 69 ? -7.090 -0.211 14.418 1.00 96.19 69 LYS A N 1
ATOM 537 C CA . LYS A 1 69 ? -6.251 0.877 13.900 1.00 96.19 69 LYS A CA 1
ATOM 538 C C . LYS A 1 69 ? -4.811 0.389 13.781 1.00 96.19 69 LYS A C 1
ATOM 540 O O . LYS A 1 69 ? -4.189 0.540 12.728 1.00 96.19 69 LYS A O 1
ATOM 545 N N . ARG A 1 70 ? -4.315 -0.272 14.832 1.00 97.19 70 ARG A N 1
ATOM 546 C CA . ARG A 1 70 ? -3.013 -0.947 14.817 1.00 97.19 70 ARG A CA 1
ATOM 547 C C . ARG A 1 70 ? -2.961 -2.039 13.748 1.00 97.19 70 ARG A C 1
ATOM 549 O O . ARG A 1 70 ? -1.986 -2.098 13.004 1.00 97.19 70 ARG A O 1
ATOM 556 N N . GLU A 1 71 ? -3.999 -2.866 13.637 1.00 98.44 71 GLU A N 1
ATOM 557 C CA . GLU A 1 71 ? -4.047 -3.926 12.623 1.00 98.44 71 GLU A CA 1
ATOM 558 C C . GLU A 1 71 ? -4.048 -3.364 11.199 1.00 98.44 71 GLU A C 1
ATOM 560 O O . GLU A 1 71 ? -3.360 -3.877 10.323 1.00 98.44 71 GLU A O 1
ATOM 565 N N . GLY A 1 72 ? -4.770 -2.270 10.958 1.00 97.75 72 GLY A N 1
ATOM 566 C CA . GLY A 1 72 ? -4.780 -1.579 9.674 1.00 97.75 72 GLY A CA 1
ATOM 567 C C . GLY A 1 72 ? -3.426 -1.008 9.270 1.00 97.75 72 GLY A C 1
ATOM 568 O O . GLY A 1 72 ? -3.079 -1.042 8.086 1.00 97.75 72 GLY A O 1
ATOM 569 N N . LYS A 1 73 ? -2.648 -0.515 10.243 1.00 97.81 73 LYS A N 1
ATOM 570 C CA . LYS A 1 73 ? -1.248 -0.122 10.037 1.00 97.81 73 LYS A CA 1
ATOM 571 C C . LYS A 1 73 ? -0.396 -1.339 9.672 1.00 97.81 73 LYS A C 1
ATOM 573 O O . LYS A 1 73 ? 0.302 -1.301 8.661 1.00 97.81 73 LYS A O 1
ATOM 578 N N . GLN A 1 74 ? -0.500 -2.421 10.448 1.00 98.44 74 GLN A N 1
ATOM 579 C CA . GLN A 1 74 ? 0.250 -3.656 10.205 1.00 98.44 74 GLN A CA 1
ATOM 580 C C . GLN A 1 74 ? -0.062 -4.247 8.827 1.00 98.44 74 GLN A C 1
ATOM 582 O O . GLN A 1 74 ? 0.845 -4.598 8.083 1.00 98.44 74 GLN A O 1
ATOM 587 N N . LEU A 1 75 ? -1.335 -4.278 8.440 1.00 98.44 75 LEU A N 1
ATOM 588 C CA . LEU A 1 75 ? -1.758 -4.728 7.122 1.00 98.44 75 LEU A CA 1
ATOM 589 C C . LEU A 1 75 ? -1.095 -3.917 5.997 1.00 98.44 75 LEU A C 1
ATOM 591 O O . LEU A 1 75 ? -0.665 -4.490 5.000 1.00 98.44 75 LEU A O 1
ATOM 595 N N . CYS A 1 76 ? -1.004 -2.592 6.140 1.00 98.38 76 CYS A N 1
ATOM 596 C CA . CYS A 1 76 ? -0.315 -1.745 5.165 1.00 98.38 76 CYS A CA 1
ATOM 597 C C . CYS A 1 76 ? 1.174 -2.115 5.050 1.00 98.38 76 CYS A C 1
ATOM 599 O O . CYS A 1 76 ? 1.696 -2.223 3.941 1.00 98.38 76 CYS A O 1
ATOM 601 N N . ILE A 1 77 ? 1.841 -2.356 6.183 1.00 98.38 77 ILE A N 1
ATOM 602 C CA . ILE A 1 77 ? 3.243 -2.797 6.232 1.00 98.38 77 ILE A CA 1
ATOM 603 C C . ILE A 1 77 ? 3.416 -4.151 5.533 1.00 98.38 77 ILE A C 1
ATOM 605 O O . ILE A 1 77 ? 4.337 -4.306 4.730 1.00 98.38 77 ILE A O 1
ATOM 609 N N . ASP A 1 78 ? 2.519 -5.104 5.784 1.00 98.38 78 ASP A N 1
ATOM 610 C CA . ASP A 1 78 ? 2.545 -6.425 5.149 1.00 98.38 78 ASP A CA 1
ATOM 611 C C . ASP A 1 78 ? 2.393 -6.304 3.627 1.00 98.38 78 ASP A C 1
ATOM 613 O O . ASP A 1 78 ? 3.200 -6.853 2.879 1.00 98.38 78 ASP A O 1
ATOM 617 N N . ILE A 1 79 ? 1.438 -5.489 3.163 1.00 98.50 79 ILE A N 1
ATOM 618 C CA . ILE A 1 79 ? 1.252 -5.208 1.734 1.00 98.50 79 ILE A CA 1
ATOM 619 C C . ILE A 1 79 ? 2.527 -4.607 1.136 1.00 98.50 79 ILE A C 1
ATOM 621 O O . ILE A 1 79 ? 2.970 -5.068 0.088 1.00 98.50 79 ILE A O 1
ATOM 625 N N . ILE A 1 80 ? 3.152 -3.618 1.789 1.00 98.38 80 ILE A N 1
ATOM 626 C CA . ILE A 1 80 ? 4.419 -3.026 1.321 1.00 98.38 80 ILE A CA 1
ATOM 627 C C . ILE A 1 80 ? 5.510 -4.097 1.205 1.00 98.38 80 ILE A C 1
ATOM 629 O O . ILE A 1 80 ? 6.247 -4.120 0.214 1.00 98.38 80 ILE A O 1
ATOM 633 N N . ASN A 1 81 ? 5.604 -4.985 2.195 1.00 97.69 81 ASN A N 1
ATOM 634 C CA . ASN A 1 81 ? 6.575 -6.073 2.211 1.00 97.69 81 ASN A CA 1
ATOM 635 C C . ASN A 1 81 ? 6.358 -7.084 1.087 1.00 97.69 81 ASN A C 1
ATOM 637 O O . ASN A 1 81 ? 7.340 -7.597 0.565 1.00 97.69 81 ASN A O 1
ATOM 641 N N . GLU A 1 82 ? 5.118 -7.343 0.678 1.00 97.75 82 GLU A N 1
ATOM 642 C CA . GLU A 1 82 ? 4.848 -8.235 -0.449 1.00 97.75 82 GLU A CA 1
ATOM 643 C C . GLU A 1 82 ? 5.037 -7.555 -1.811 1.00 97.75 82 GLU A C 1
ATOM 645 O O . GLU A 1 82 ? 5.586 -8.162 -2.733 1.00 97.75 82 GLU A O 1
ATOM 650 N N . VAL A 1 83 ? 4.574 -6.308 -1.970 1.00 97.69 83 VAL A N 1
ATOM 651 C CA . VAL A 1 83 ? 4.584 -5.628 -3.278 1.00 97.69 83 VAL A CA 1
ATOM 652 C C . VAL A 1 83 ? 5.977 -5.184 -3.700 1.00 97.69 83 VAL A C 1
ATOM 654 O O . VAL A 1 83 ? 6.241 -5.118 -4.898 1.00 97.69 83 VAL A O 1
ATOM 657 N N . LYS A 1 84 ? 6.882 -4.908 -2.751 1.00 94.06 84 LYS A N 1
ATOM 658 C CA . LYS A 1 84 ? 8.276 -4.561 -3.070 1.00 94.06 84 LYS A CA 1
ATOM 659 C C . LYS A 1 84 ? 9.050 -5.726 -3.704 1.00 94.06 84 LYS A C 1
ATOM 661 O O . LYS A 1 84 ? 10.019 -5.478 -4.408 1.00 94.06 84 LYS A 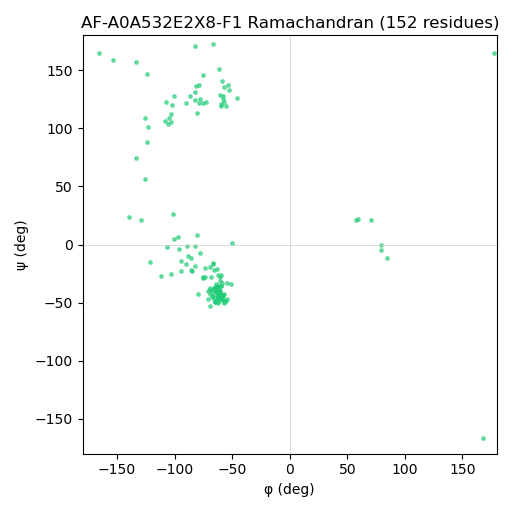O 1
ATOM 666 N N . GLU A 1 85 ? 8.594 -6.962 -3.493 1.00 95.81 85 GLU A N 1
ATOM 667 C CA . GLU A 1 85 ? 9.168 -8.179 -4.083 1.00 95.81 85 GLU A CA 1
ATOM 668 C C . GLU A 1 85 ? 8.546 -8.523 -5.453 1.00 95.81 85 GLU A C 1
ATOM 670 O O . GLU A 1 85 ? 8.904 -9.524 -6.073 1.00 95.81 85 GLU A O 1
ATOM 675 N N . ILE A 1 86 ? 7.571 -7.742 -5.941 1.00 98.00 86 ILE A N 1
ATOM 676 C CA . ILE A 1 86 ? 6.938 -7.976 -7.247 1.00 98.00 86 ILE A CA 1
ATOM 677 C C . ILE A 1 86 ? 7.817 -7.374 -8.358 1.00 98.00 86 ILE A C 1
ATOM 679 O O . ILE A 1 86 ? 8.068 -6.165 -8.340 1.00 98.00 86 ILE A O 1
ATOM 683 N N . PRO A 1 87 ? 8.234 -8.165 -9.369 1.00 97.81 87 PRO A N 1
ATOM 684 C CA . PRO A 1 87 ? 8.993 -7.650 -10.505 1.00 97.81 87 PRO A CA 1
ATOM 685 C C . PRO A 1 87 ? 8.295 -6.470 -11.192 1.00 97.81 87 PRO A C 1
ATOM 687 O O . PRO A 1 87 ? 7.081 -6.479 -11.398 1.00 97.81 87 PRO A O 1
ATOM 690 N N . GLY A 1 88 ? 9.073 -5.446 -11.545 1.00 97.12 88 GLY A N 1
ATOM 691 C CA . GLY A 1 88 ? 8.570 -4.242 -12.211 1.00 97.12 88 GLY A CA 1
ATOM 692 C C . GLY A 1 88 ? 8.008 -3.162 -11.280 1.00 97.12 88 GLY A C 1
ATOM 693 O O . GLY A 1 88 ? 7.813 -2.028 -11.719 1.00 97.12 88 GLY A O 1
ATOM 694 N N . VAL A 1 89 ? 7.785 -3.459 -9.995 1.00 97.75 89 VAL A N 1
ATOM 695 C CA . VAL A 1 89 ? 7.411 -2.438 -9.008 1.00 97.75 89 VAL A CA 1
ATOM 696 C C . VAL A 1 89 ? 8.644 -1.618 -8.638 1.00 97.75 89 VAL A C 1
ATOM 698 O O . VAL A 1 89 ? 9.644 -2.136 -8.156 1.00 97.75 89 VAL A O 1
ATOM 701 N N . SER A 1 90 ? 8.574 -0.307 -8.854 1.00 95.69 90 SER A N 1
ATOM 702 C CA . SER A 1 90 ? 9.683 0.624 -8.599 1.00 95.69 90 SER A CA 1
ATOM 703 C C . SER A 1 90 ? 9.602 1.279 -7.214 1.00 95.69 90 SER A C 1
ATOM 705 O O . SER A 1 90 ? 10.563 1.879 -6.729 1.00 95.69 90 SER A O 1
ATOM 707 N N . GLY A 1 91 ? 8.448 1.177 -6.556 1.00 95.19 91 GLY A N 1
ATOM 708 C CA . GLY A 1 91 ? 8.219 1.719 -5.224 1.00 95.19 91 GLY A CA 1
ATOM 709 C C . GLY A 1 91 ? 6.745 1.726 -4.840 1.00 95.19 91 GLY A C 1
ATOM 710 O O . GLY A 1 91 ? 5.903 1.113 -5.497 1.00 95.19 91 GLY A O 1
ATOM 711 N N . VAL A 1 92 ? 6.440 2.456 -3.771 1.00 97.19 92 VAL A N 1
ATOM 712 C CA . VAL A 1 92 ? 5.083 2.601 -3.241 1.00 97.19 92 VAL A CA 1
ATOM 713 C C . VAL A 1 92 ? 4.684 4.070 -3.160 1.00 97.19 92 VAL A C 1
ATOM 715 O O . VAL A 1 92 ? 5.517 4.938 -2.906 1.00 97.19 92 VAL A O 1
ATOM 718 N N . HIS A 1 93 ? 3.402 4.343 -3.375 1.00 97.19 93 HIS A N 1
ATOM 719 C CA . HIS A 1 93 ? 2.774 5.629 -3.105 1.00 97.19 93 HIS A CA 1
ATOM 720 C C . HIS A 1 93 ? 1.913 5.483 -1.848 1.00 97.19 93 HIS A C 1
ATOM 722 O O . HIS A 1 93 ? 0.846 4.870 -1.892 1.00 97.19 93 HIS A O 1
ATOM 728 N N . VAL A 1 94 ? 2.410 5.996 -0.718 1.00 96.69 94 VAL A N 1
ATOM 729 C CA . VAL A 1 94 ? 1.719 5.909 0.575 1.00 96.69 94 VAL A CA 1
ATOM 730 C C . VAL A 1 94 ? 0.648 6.995 0.649 1.00 96.69 94 VAL A C 1
ATOM 732 O O . VAL A 1 94 ? 0.957 8.183 0.695 1.00 96.69 94 VAL A O 1
ATOM 735 N N . MET A 1 95 ? -0.614 6.579 0.667 1.00 95.62 95 MET A N 1
ATOM 736 C CA . MET A 1 95 ? -1.786 7.443 0.783 1.00 95.62 95 MET A CA 1
ATOM 737 C C . MET A 1 95 ? -2.404 7.262 2.174 1.00 95.62 95 MET A C 1
ATOM 739 O O . MET A 1 95 ? -3.041 6.244 2.452 1.00 95.62 95 MET A O 1
ATOM 743 N N . ALA A 1 96 ? -2.235 8.251 3.050 1.00 91.44 96 ALA A N 1
ATOM 744 C CA . ALA A 1 96 ? -2.630 8.171 4.459 1.00 91.44 96 ALA A CA 1
ATOM 745 C C . ALA A 1 96 ? -3.553 9.331 4.870 1.00 91.44 96 ALA A C 1
ATOM 747 O O . ALA A 1 96 ? -3.247 10.081 5.788 1.00 91.44 96 ALA A O 1
ATOM 748 N N . TYR A 1 97 ? -4.683 9.493 4.176 1.00 86.12 97 TYR A N 1
ATOM 7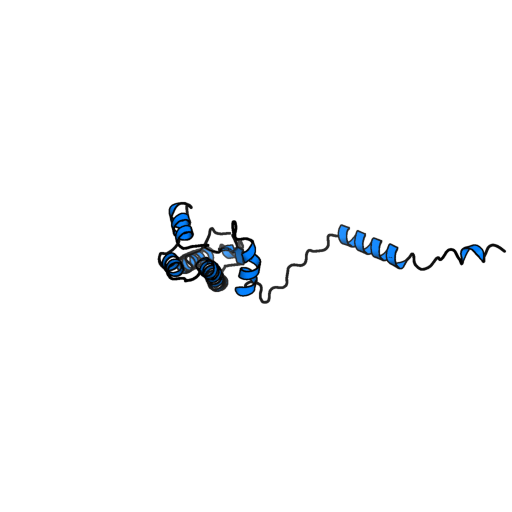49 C CA . TYR A 1 97 ? -5.641 10.562 4.477 1.00 86.12 97 TYR A CA 1
ATOM 750 C C . TYR A 1 97 ? -6.131 10.496 5.934 1.00 86.12 97 TYR A C 1
ATOM 752 O O . TYR A 1 97 ? -6.701 9.477 6.342 1.00 86.12 97 TYR A O 1
ATOM 760 N N . ARG A 1 98 ? -5.941 11.590 6.690 1.00 87.69 98 ARG A N 1
ATOM 761 C CA . ARG A 1 98 ? -6.243 11.715 8.135 1.00 87.69 98 ARG A CA 1
ATOM 762 C C . ARG A 1 98 ? -5.530 10.687 9.022 1.00 87.69 98 ARG A C 1
ATOM 764 O O . ARG A 1 98 ? -6.023 10.350 10.098 1.00 87.69 98 ARG A O 1
ATOM 771 N N . GLN A 1 99 ? -4.450 10.120 8.509 1.00 91.81 99 GLN A N 1
ATOM 772 C CA . GLN A 1 99 ? -3.604 9.114 9.143 1.00 91.81 99 GLN A CA 1
ATOM 773 C C . GLN A 1 99 ? -2.126 9.417 8.836 1.00 91.81 99 GLN A C 1
ATOM 775 O O . GLN A 1 99 ? -1.286 8.515 8.819 1.00 91.81 99 GLN A O 1
ATOM 780 N N . GLU A 1 100 ? -1.815 10.678 8.525 1.00 93.06 100 GLU A N 1
ATOM 781 C CA . GLU A 1 100 ? -0.500 11.144 8.095 1.00 93.06 100 GLU A CA 1
ATOM 782 C C . GLU A 1 100 ? 0.563 10.890 9.173 1.00 93.06 100 GLU A C 1
ATOM 784 O O . GLU A 1 100 ? 1.727 10.647 8.848 1.00 93.06 100 GLU A O 1
ATOM 789 N N . GLU A 1 101 ? 0.155 10.856 10.445 1.00 92.75 101 GLU A N 1
ATOM 790 C CA . GLU A 1 101 ? 1.014 10.547 11.586 1.00 92.75 101 GLU A CA 1
ATOM 791 C C . GLU A 1 101 ? 1.663 9.155 11.501 1.00 92.75 101 GLU A C 1
ATOM 793 O O . GLU A 1 101 ? 2.757 8.957 12.025 1.00 92.75 101 GLU A O 1
ATOM 798 N N . TYR A 1 102 ? 1.042 8.205 10.791 1.00 93.19 102 TYR A N 1
ATOM 799 C CA . TYR A 1 102 ? 1.559 6.840 10.648 1.00 93.19 102 TYR A CA 1
ATOM 800 C C . TYR A 1 102 ? 2.520 6.663 9.478 1.00 93.19 102 TYR A C 1
ATOM 802 O O . TYR A 1 102 ? 3.137 5.608 9.359 1.00 93.19 102 TYR A O 1
ATOM 810 N N . VAL A 1 103 ? 2.662 7.655 8.592 1.00 94.75 103 VAL A N 1
ATOM 811 C CA . VAL A 1 103 ? 3.472 7.499 7.372 1.00 94.75 103 VAL A CA 1
ATOM 812 C C . VAL A 1 103 ? 4.926 7.188 7.714 1.00 94.75 103 VAL A C 1
ATOM 814 O O . VAL A 1 103 ? 5.497 6.265 7.136 1.00 94.75 103 VAL A O 1
ATOM 817 N N . ALA A 1 104 ? 5.513 7.919 8.666 1.00 93.06 104 ALA A N 1
ATOM 818 C CA . ALA A 1 104 ? 6.899 7.705 9.081 1.00 93.06 104 ALA A CA 1
ATOM 819 C C . ALA A 1 104 ? 7.110 6.290 9.639 1.00 93.06 104 ALA A C 1
ATOM 821 O O . ALA A 1 104 ? 8.041 5.597 9.237 1.00 93.06 104 ALA A O 1
ATOM 822 N N . GLU A 1 105 ? 6.200 5.847 10.505 1.00 94.69 105 GLU A N 1
ATOM 823 C CA . GLU A 1 105 ? 6.252 4.538 11.152 1.00 94.69 105 GLU A CA 1
ATOM 824 C C . GLU A 1 105 ? 6.066 3.391 10.143 1.00 94.69 105 GLU A C 1
ATOM 826 O O . GLU A 1 105 ? 6.851 2.450 10.125 1.00 94.69 105 GLU A O 1
ATOM 831 N N . ILE A 1 106 ? 5.100 3.498 9.223 1.00 96.50 106 ILE A N 1
ATOM 832 C CA . ILE A 1 106 ? 4.881 2.512 8.150 1.00 96.50 106 ILE A CA 1
ATOM 833 C C . ILE A 1 106 ? 6.130 2.372 7.266 1.00 96.50 106 ILE A C 1
ATOM 835 O O . ILE A 1 106 ? 6.521 1.262 6.895 1.00 96.50 106 ILE A O 1
ATOM 839 N N . VAL A 1 107 ? 6.750 3.495 6.897 1.00 94.62 107 VAL A N 1
ATOM 840 C CA . VAL A 1 107 ? 7.943 3.510 6.039 1.00 94.62 107 VAL A CA 1
ATOM 841 C C . VAL A 1 107 ? 9.147 2.883 6.746 1.00 94.62 107 VAL A C 1
ATOM 843 O O . VAL A 1 107 ? 9.883 2.120 6.114 1.00 94.62 107 VAL A O 1
ATOM 846 N N . ASP A 1 108 ? 9.332 3.170 8.035 1.00 93.69 108 ASP A N 1
ATOM 847 C CA . ASP A 1 108 ? 10.421 2.612 8.839 1.00 93.69 108 ASP A CA 1
ATOM 848 C C . ASP A 1 108 ? 10.230 1.109 9.102 1.00 93.69 108 ASP A C 1
ATOM 850 O O . ASP A 1 108 ? 11.084 0.293 8.738 1.00 93.69 108 ASP A O 1
ATOM 854 N N . GLU A 1 109 ? 9.065 0.717 9.629 1.00 95.81 109 GLU A N 1
ATOM 855 C CA . GLU A 1 109 ? 8.763 -0.670 10.000 1.00 95.81 109 GLU A CA 1
ATOM 856 C C . GLU A 1 109 ? 8.738 -1.613 8.785 1.00 95.81 109 GLU A C 1
ATOM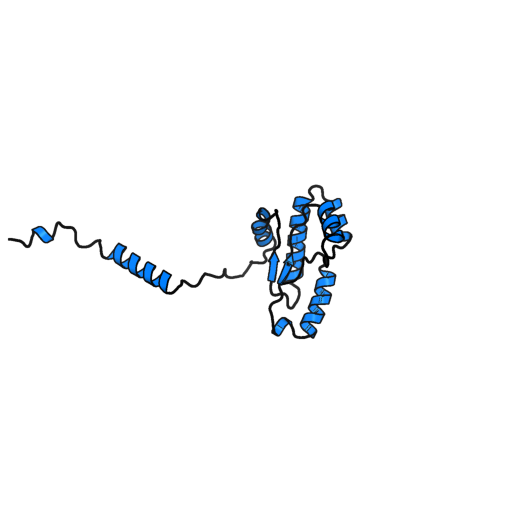 858 O O . GLU A 1 109 ? 9.250 -2.733 8.852 1.00 95.81 109 GLU A O 1
ATOM 863 N N . SER A 1 110 ? 8.219 -1.163 7.634 1.00 95.38 110 SER A N 1
ATOM 864 C CA . SER A 1 110 ? 8.273 -1.950 6.386 1.00 95.38 110 SER A CA 1
ATOM 865 C C . SER A 1 110 ? 9.694 -2.131 5.846 1.00 95.38 110 SER A C 1
ATOM 867 O O . SER A 1 110 ? 9.956 -2.979 4.985 1.00 95.38 110 SER A O 1
ATOM 869 N N . GLY A 1 111 ? 10.640 -1.312 6.312 1.00 92.00 111 GLY A N 1
ATOM 870 C CA . GLY A 1 111 ? 12.007 -1.306 5.825 1.00 92.00 111 GLY A CA 1
ATOM 871 C C . GLY A 1 111 ? 12.114 -1.017 4.328 1.00 92.00 111 GLY A C 1
ATOM 872 O O . GLY A 1 111 ? 13.119 -1.378 3.721 1.00 92.00 111 GLY A O 1
ATOM 873 N N . VAL A 1 112 ? 11.109 -0.385 3.712 1.00 90.06 112 VAL A N 1
ATOM 874 C CA . VAL A 1 112 ? 11.077 -0.121 2.260 1.00 90.06 112 VAL A CA 1
ATOM 875 C C . VAL A 1 112 ? 12.213 0.808 1.803 1.00 90.06 112 VAL A C 1
ATOM 877 O O . VAL A 1 112 ? 12.608 0.806 0.632 1.00 90.06 112 VAL A O 1
ATOM 880 N N . LEU A 1 113 ? 12.781 1.573 2.742 1.00 88.19 113 LEU A N 1
ATOM 881 C CA . LEU A 1 113 ? 13.959 2.415 2.537 1.00 88.19 113 LEU A CA 1
ATOM 882 C C . LEU A 1 113 ? 15.285 1.757 2.956 1.00 88.19 113 LEU A C 1
ATOM 884 O O . LEU A 1 113 ? 16.336 2.363 2.744 1.00 88.19 113 LEU A O 1
ATOM 888 N N . LYS A 1 114 ? 15.290 0.541 3.524 1.00 84.88 114 LYS A N 1
ATOM 889 C CA . LYS A 1 114 ? 16.534 -0.117 3.962 1.00 84.88 114 LYS A CA 1
ATOM 890 C C . LYS A 1 114 ? 17.474 -0.315 2.772 1.00 84.88 114 LYS A C 1
ATOM 892 O O . LYS A 1 114 ? 17.078 -0.815 1.724 1.00 84.88 114 LYS A O 1
ATOM 897 N N . GLY A 1 115 ? 18.723 0.121 2.932 1.00 77.38 115 GLY A N 1
ATOM 898 C CA . GLY A 1 115 ? 19.744 0.066 1.881 1.00 77.38 115 GLY A CA 1
ATOM 899 C C . GLY A 1 115 ? 19.644 1.169 0.820 1.00 77.38 115 GLY A C 1
ATOM 900 O O . GLY A 1 115 ? 20.541 1.281 -0.015 1.00 77.38 115 GLY A O 1
ATOM 901 N N . ARG A 1 116 ? 18.614 2.027 0.856 1.00 80.19 116 ARG A N 1
ATOM 902 C CA . ARG A 1 116 ? 18.550 3.202 -0.019 1.00 80.19 116 ARG A CA 1
ATOM 903 C C . ARG A 1 116 ? 19.442 4.304 0.537 1.00 80.19 116 ARG A C 1
ATOM 905 O O . ARG A 1 116 ? 19.432 4.591 1.731 1.00 80.19 116 ARG A O 1
ATOM 912 N N . ARG A 1 117 ? 20.184 4.969 -0.347 1.00 74.94 117 ARG A N 1
ATOM 913 C CA . ARG A 1 117 ? 20.820 6.246 -0.013 1.00 74.94 117 ARG A CA 1
ATOM 914 C C . ARG A 1 117 ? 19.743 7.328 -0.103 1.00 74.94 117 ARG A C 1
ATOM 916 O O . ARG A 1 117 ? 19.148 7.449 -1.176 1.00 74.94 117 ARG A O 1
ATOM 923 N N . PRO A 1 118 ? 19.462 8.082 0.977 1.00 69.56 118 PRO A N 1
ATOM 924 C CA . PRO A 1 118 ? 18.543 9.205 0.901 1.00 69.56 118 PRO A CA 1
ATOM 925 C C . PRO A 1 118 ? 18.974 10.131 -0.229 1.00 69.56 118 PRO A C 1
ATOM 927 O O . PRO A 1 118 ? 20.160 10.454 -0.352 1.00 69.56 118 PRO A O 1
ATOM 930 N N . TRP A 1 119 ? 18.017 10.537 -1.060 1.00 71.12 119 TRP A N 1
ATOM 931 C CA . TRP A 1 119 ? 18.283 11.568 -2.047 1.00 71.12 119 TRP A CA 1
ATOM 932 C C . TRP A 1 119 ? 18.708 12.834 -1.298 1.00 71.12 119 TRP A C 1
ATOM 934 O O . TRP A 1 119 ? 17.965 13.348 -0.461 1.00 71.12 119 TRP A O 1
ATOM 944 N N . LYS A 1 120 ? 19.929 13.303 -1.558 1.00 69.06 120 LYS A N 1
ATOM 945 C CA . LYS A 1 120 ? 20.380 14.609 -1.087 1.00 69.06 120 LYS A CA 1
ATOM 946 C C . LYS A 1 120 ? 19.948 15.623 -2.130 1.00 69.06 120 LYS A C 1
ATOM 948 O O . LYS A 1 120 ? 20.242 15.438 -3.308 1.00 69.06 120 LYS A O 1
ATOM 953 N N . ARG A 1 121 ? 19.263 16.681 -1.692 1.00 68.69 121 ARG A N 1
ATOM 954 C CA . ARG A 1 121 ? 18.980 17.827 -2.555 1.00 68.69 121 ARG A CA 1
ATOM 955 C C . ARG A 1 121 ? 20.310 18.326 -3.104 1.00 68.69 121 ARG A C 1
ATOM 957 O O . ARG A 1 121 ? 21.184 18.680 -2.316 1.00 68.69 121 ARG A O 1
ATOM 964 N N . GLU A 1 122 ? 20.472 18.312 -4.424 1.00 69.69 122 GLU A N 1
ATOM 965 C CA . GLU A 1 122 ? 21.607 18.989 -5.044 1.00 69.69 122 GLU A CA 1
ATOM 966 C C . GLU A 1 122 ? 21.542 20.457 -4.624 1.00 69.69 122 GLU A C 1
ATOM 968 O O . GLU A 1 122 ? 20.494 21.105 -4.739 1.00 69.69 122 GLU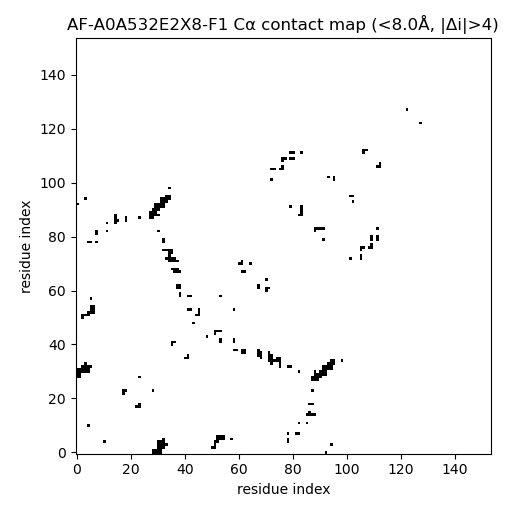 A O 1
ATOM 973 N N . ILE A 1 123 ? 22.635 20.951 -4.040 1.00 69.25 123 ILE A N 1
ATOM 974 C CA . ILE A 1 123 ? 22.742 22.349 -3.636 1.00 69.25 123 ILE A CA 1
ATOM 975 C C . ILE A 1 123 ? 22.567 23.162 -4.916 1.00 69.25 123 ILE A C 1
ATOM 977 O O . ILE A 1 123 ? 23.295 22.967 -5.892 1.00 69.25 123 ILE A O 1
ATOM 981 N N . ARG A 1 124 ? 21.553 24.033 -4.947 1.00 73.38 124 ARG A N 1
ATOM 982 C CA . ARG A 1 124 ? 21.386 24.942 -6.080 1.00 73.38 124 ARG A CA 1
ATOM 983 C C . ARG A 1 124 ? 22.651 25.781 -6.172 1.00 73.38 124 ARG A C 1
ATOM 985 O O . ARG A 1 124 ? 23.171 26.206 -5.149 1.00 73.38 124 ARG A O 1
ATOM 992 N N . ARG A 1 125 ? 23.135 26.048 -7.384 1.00 72.00 125 ARG A N 1
ATOM 993 C CA . ARG A 1 125 ? 24.365 26.829 -7.589 1.00 72.00 125 ARG A CA 1
ATOM 994 C C . ARG A 1 125 ? 24.347 28.158 -6.817 1.00 72.00 125 ARG A C 1
ATOM 996 O O . ARG A 1 125 ? 25.373 28.573 -6.295 1.00 72.00 125 ARG A O 1
ATOM 1003 N N . ASP A 1 126 ? 23.167 28.754 -6.681 1.00 78.12 126 ASP A N 1
ATOM 1004 C CA . ASP A 1 126 ? 22.937 29.988 -5.927 1.00 78.12 126 ASP A CA 1
ATOM 1005 C C . ASP A 1 126 ? 23.061 29.786 -4.405 1.00 78.12 126 ASP A C 1
ATOM 1007 O O . ASP A 1 126 ? 23.664 30.616 -3.730 1.00 78.12 126 ASP A O 1
ATOM 1011 N N . ASP A 1 127 ? 22.561 28.663 -3.873 1.00 80.94 127 ASP A N 1
ATOM 1012 C CA . ASP A 1 127 ? 22.718 28.289 -2.458 1.00 80.94 127 ASP A CA 1
ATOM 1013 C C . ASP A 1 127 ? 24.211 28.082 -2.126 1.00 80.94 127 ASP A C 1
ATOM 1015 O O . ASP A 1 127 ? 24.668 28.484 -1.058 1.00 80.94 127 ASP A O 1
ATOM 1019 N N . GLN A 1 128 ? 24.982 27.503 -3.060 1.00 81.31 128 GLN A N 1
ATOM 1020 C CA . GLN A 1 128 ? 26.429 27.309 -2.915 1.00 81.31 128 GLN A CA 1
ATOM 1021 C C . GLN A 1 128 ? 27.174 28.650 -2.909 1.00 81.31 128 GLN A C 1
ATOM 1023 O O . GLN A 1 128 ? 27.983 28.894 -2.025 1.00 81.31 128 GLN A O 1
ATOM 1028 N N . LEU A 1 129 ? 26.845 29.556 -3.835 1.00 80.38 129 LEU A N 1
ATOM 1029 C CA . LEU A 1 129 ? 27.453 30.890 -3.900 1.00 80.38 129 LEU A CA 1
ATOM 1030 C C . LEU A 1 129 ? 27.192 31.719 -2.638 1.00 80.38 129 LEU A C 1
ATOM 1032 O O . LEU A 1 129 ? 28.060 32.474 -2.203 1.00 80.38 129 LEU A O 1
ATOM 1036 N N . VAL A 1 130 ? 25.997 31.603 -2.054 1.00 81.69 130 VAL A N 1
ATOM 1037 C CA . VAL A 1 130 ? 25.670 32.276 -0.791 1.00 81.69 130 VAL A CA 1
ATOM 1038 C C . VAL A 1 130 ? 26.446 31.659 0.369 1.00 81.69 130 VAL A C 1
ATOM 1040 O O . VAL A 1 130 ? 26.974 32.408 1.185 1.00 81.69 130 VAL A O 1
ATOM 1043 N N . ALA A 1 131 ? 26.551 30.329 0.431 1.00 80.94 131 ALA A N 1
ATOM 1044 C CA . ALA A 1 131 ? 27.338 29.645 1.454 1.00 80.94 131 ALA A CA 1
ATOM 1045 C C . ALA A 1 131 ? 28.823 30.032 1.382 1.00 80.94 131 ALA A C 1
ATOM 1047 O O . ALA A 1 131 ? 29.377 30.451 2.392 1.00 80.94 131 ALA A O 1
ATOM 1048 N N . ASP A 1 132 ? 29.426 29.995 0.192 1.00 82.50 132 ASP A N 1
ATOM 1049 C CA . ASP A 1 132 ? 30.830 30.365 -0.022 1.00 82.50 132 ASP A CA 1
ATOM 1050 C C . ASP A 1 132 ? 31.076 31.840 0.357 1.00 82.50 132 ASP A C 1
ATOM 1052 O O . ASP A 1 132 ? 32.074 32.185 0.987 1.00 82.50 132 ASP A O 1
ATOM 1056 N N . ARG A 1 133 ? 30.134 32.737 0.028 1.00 79.69 133 ARG A N 1
ATOM 1057 C CA . ARG A 1 133 ? 30.230 34.159 0.390 1.00 79.69 133 ARG A CA 1
ATOM 1058 C C . ARG A 1 133 ? 30.074 34.402 1.891 1.00 79.69 133 ARG A C 1
ATOM 1060 O O . ARG A 1 133 ? 30.727 35.294 2.423 1.00 79.69 133 ARG A O 1
ATOM 1067 N N . LEU A 1 134 ? 29.202 33.652 2.562 1.00 79.81 134 LEU A N 1
ATOM 1068 C CA . LEU A 1 134 ? 29.055 33.711 4.017 1.00 79.81 134 LEU A CA 1
ATOM 1069 C C . LEU A 1 134 ? 30.305 33.180 4.724 1.00 79.81 134 LEU A C 1
ATOM 1071 O O . LEU A 1 134 ? 30.709 33.772 5.718 1.00 79.81 134 LEU A O 1
ATOM 1075 N N . ASP A 1 135 ? 30.928 32.125 4.198 1.00 79.75 135 ASP A N 1
ATOM 1076 C CA . ASP A 1 135 ? 32.176 31.562 4.725 1.00 79.75 135 ASP A CA 1
ATOM 1077 C C . ASP A 1 135 ? 33.317 32.587 4.659 1.00 79.75 135 ASP A C 1
ATOM 1079 O O . ASP A 1 135 ? 33.973 32.853 5.664 1.00 79.75 135 ASP A O 1
ATOM 1083 N N . HIS A 1 136 ? 33.453 33.281 3.522 1.00 75.12 136 HIS A N 1
ATOM 1084 C CA . HIS A 1 136 ? 34.381 34.406 3.378 1.00 75.12 136 HIS A CA 1
ATOM 1085 C C . HIS A 1 136 ? 34.132 35.518 4.403 1.00 75.12 136 HIS A C 1
ATOM 1087 O O . HIS A 1 136 ? 35.061 35.944 5.076 1.00 75.12 136 HIS A O 1
ATOM 1093 N N . ILE A 1 137 ? 32.885 35.963 4.583 1.00 75.75 137 ILE A N 1
ATOM 1094 C CA . ILE A 1 137 ? 32.564 37.019 5.562 1.00 75.75 137 ILE A CA 1
ATOM 1095 C C . ILE A 1 137 ? 32.896 36.566 6.991 1.00 75.75 137 ILE A C 1
ATOM 1097 O O . ILE A 1 137 ? 33.426 37.333 7.786 1.00 75.75 137 ILE A O 1
ATOM 1101 N N . LEU A 1 138 ? 32.603 35.310 7.330 1.00 73.56 138 LEU A N 1
ATOM 1102 C CA . LEU A 1 138 ? 32.828 34.776 8.672 1.00 73.56 138 LEU A CA 1
ATOM 1103 C C . LEU A 1 138 ? 34.307 34.514 8.984 1.00 73.56 138 LEU A C 1
ATOM 1105 O O . LEU A 1 138 ? 34.643 34.354 10.158 1.00 73.56 138 LEU A O 1
ATOM 1109 N N . HIS A 1 139 ? 35.169 34.383 7.974 1.00 68.31 139 HIS A N 1
ATOM 1110 C CA . HIS A 1 139 ? 36.578 34.013 8.152 1.00 68.31 139 HIS A CA 1
ATOM 1111 C C . HIS A 1 139 ? 37.553 35.153 7.824 1.00 68.31 139 HIS A C 1
ATOM 1113 O O . HIS A 1 139 ? 38.611 35.214 8.452 1.00 68.31 139 HIS A O 1
ATOM 1119 N N . ASP A 1 140 ? 37.189 36.093 6.946 1.00 59.91 140 ASP A N 1
ATOM 1120 C CA . ASP A 1 140 ? 38.034 37.244 6.596 1.00 59.91 140 ASP A CA 1
ATOM 1121 C C . ASP A 1 140 ? 37.882 38.432 7.580 1.00 59.91 140 ASP A C 1
ATOM 1123 O O . ASP A 1 140 ? 38.831 39.194 7.761 1.00 59.91 140 ASP A O 1
ATOM 1127 N N . ASP A 1 141 ? 36.771 38.553 8.326 1.00 52.84 141 ASP A N 1
ATOM 1128 C CA . ASP A 1 141 ? 36.551 39.654 9.295 1.00 52.84 141 ASP A CA 1
ATOM 1129 C C . ASP A 1 141 ? 37.256 39.471 10.664 1.00 52.84 141 ASP A C 1
ATOM 1131 O O . ASP A 1 141 ? 37.047 40.256 11.593 1.00 52.84 141 ASP A O 1
ATOM 1135 N N . LEU A 1 142 ? 38.128 38.467 10.828 1.00 51.88 142 LEU A N 1
ATOM 1136 C CA . LEU A 1 142 ? 38.873 38.249 12.082 1.00 51.88 142 LEU A CA 1
ATOM 1137 C C . LEU A 1 142 ? 40.301 38.822 12.109 1.00 51.88 142 LEU A C 1
ATOM 1139 O O . LEU A 1 142 ? 41.000 38.605 13.099 1.00 51.88 142 LEU A O 1
ATOM 1143 N N . THR A 1 143 ? 40.754 39.572 11.095 1.00 52.44 143 THR A N 1
ATOM 1144 C CA . THR A 1 143 ? 42.158 40.054 11.064 1.00 52.44 143 THR A CA 1
ATOM 1145 C C . THR A 1 143 ? 42.399 41.541 10.826 1.00 52.44 143 THR A C 1
ATOM 1147 O O . THR A 1 143 ? 43.533 41.920 10.568 1.00 52.44 143 THR A O 1
ATOM 1150 N N . GLU A 1 144 ? 41.425 42.415 11.072 1.00 49.78 144 GLU A N 1
ATOM 1151 C CA . GLU A 1 144 ? 41.737 43.834 11.309 1.00 49.78 144 GLU A CA 1
ATOM 1152 C C . GLU A 1 144 ? 40.977 44.363 12.527 1.00 49.78 144 GLU A C 1
ATOM 1154 O O . GLU A 1 144 ? 40.015 45.127 12.444 1.00 49.78 144 GLU A O 1
ATOM 1159 N N . THR A 1 145 ? 41.427 43.971 13.723 1.00 48.50 145 THR A N 1
ATOM 1160 C CA . THR A 1 145 ? 41.086 44.743 14.920 1.00 48.50 145 THR A CA 1
ATOM 1161 C C . THR A 1 145 ? 41.586 46.175 14.736 1.00 48.50 145 THR A C 1
ATOM 1163 O O . THR A 1 145 ? 42.777 46.389 14.512 1.00 48.50 145 THR A O 1
ATOM 1166 N N . GLN A 1 146 ? 40.694 47.153 14.931 1.00 47.00 146 GLN A N 1
ATOM 1167 C CA . GLN A 1 146 ? 40.925 48.613 14.920 1.00 47.00 146 GLN A CA 1
ATOM 1168 C C . GLN A 1 146 ? 42.095 49.114 15.806 1.00 47.00 146 GLN A C 1
ATOM 1170 O O . GLN A 1 146 ? 42.359 50.312 15.877 1.00 47.00 146 GLN A O 1
ATOM 1175 N N . VAL A 1 147 ? 42.808 48.213 16.484 1.00 48.03 147 VAL A N 1
ATOM 1176 C CA . VAL A 1 147 ? 44.009 48.468 17.280 1.00 48.03 147 VAL A CA 1
ATOM 1177 C C . VAL A 1 147 ? 45.247 48.708 16.397 1.00 48.03 147 VAL A C 1
ATOM 1179 O O . VAL A 1 147 ? 46.123 49.472 16.804 1.00 48.03 147 VAL A O 1
ATOM 1182 N N . ASP A 1 148 ? 45.319 48.143 15.183 1.00 49.66 148 ASP A N 1
ATOM 1183 C CA . ASP A 1 148 ? 46.511 48.277 14.322 1.00 49.66 148 ASP A CA 1
ATOM 1184 C C . ASP A 1 148 ? 46.527 49.548 13.454 1.00 49.66 148 ASP A C 1
ATOM 1186 O O . ASP A 1 148 ? 47.602 50.057 13.131 1.00 49.66 148 ASP A O 1
ATOM 1190 N N . MET A 1 149 ? 45.369 50.160 13.181 1.00 50.28 149 MET A N 1
ATOM 1191 C CA . MET A 1 149 ? 45.289 51.442 12.457 1.00 50.28 149 MET A CA 1
ATOM 1192 C C . MET A 1 149 ? 45.830 52.648 13.247 1.00 50.28 149 MET A C 1
ATOM 1194 O O . MET A 1 149 ? 46.136 53.679 12.654 1.00 50.28 149 MET A O 1
ATOM 1198 N N . VAL A 1 150 ? 45.955 52.555 14.577 1.00 50.81 150 VAL A N 1
ATOM 1199 C CA . VAL A 1 150 ? 46.417 53.679 15.420 1.00 50.81 150 VAL A CA 1
ATOM 1200 C C . VAL A 1 150 ? 47.943 53.685 15.593 1.00 50.81 150 VAL A C 1
ATOM 1202 O O . VAL A 1 150 ? 48.521 54.712 15.938 1.00 50.81 150 VAL A O 1
ATOM 1205 N N . LYS A 1 151 ? 48.637 52.574 15.305 1.00 52.31 151 LYS A N 1
ATOM 1206 C CA . LYS A 1 151 ? 50.100 52.473 15.480 1.00 52.31 151 LYS A CA 1
ATOM 1207 C C . LYS A 1 151 ? 50.926 52.980 14.296 1.00 52.31 151 LYS A C 1
ATOM 1209 O O . LYS A 1 151 ? 52.130 53.153 14.445 1.00 52.31 151 LYS A O 1
ATOM 1214 N N . THR A 1 152 ? 50.309 53.236 13.147 1.00 51.22 152 THR A N 1
ATOM 1215 C CA . THR A 1 152 ? 50.987 53.693 11.919 1.00 51.22 152 THR A CA 1
ATOM 1216 C C . THR A 1 152 ? 50.871 55.201 11.669 1.00 51.22 152 THR A C 1
ATOM 1218 O O . THR A 1 152 ? 51.349 55.683 10.647 1.00 51.22 152 THR A O 1
ATOM 1221 N N . ALA A 1 153 ? 50.272 55.961 12.594 1.00 48.84 153 ALA A N 1
ATOM 1222 C CA . ALA A 1 153 ? 50.052 57.406 12.462 1.00 48.84 153 ALA A CA 1
ATOM 1223 C C . ALA A 1 153 ? 51.060 58.288 13.240 1.00 48.84 153 ALA A C 1
ATOM 1225 O O . ALA A 1 153 ? 50.727 59.420 13.602 1.00 48.84 153 ALA A O 1
ATOM 1226 N N . HIS A 1 154 ? 52.279 57.799 13.492 1.00 42.16 154 HIS A N 1
ATOM 1227 C CA . HIS A 1 154 ? 53.375 58.588 14.073 1.00 42.16 154 HIS A CA 1
ATOM 1228 C C . HIS A 1 154 ? 54.629 58.548 13.206 1.00 42.16 154 HIS A C 1
ATOM 1230 O O . HIS A 1 154 ? 55.060 57.429 12.853 1.00 42.16 154 HIS A O 1
#

Solvent-accessible surface area (backbone atoms only — not comparable to full-atom values): 9023 Å² total; per-residue (Å²): 106,52,68,65,60,64,42,64,71,61,49,50,59,50,37,51,52,40,49,76,72,53,45,52,82,76,46,79,37,25,47,15,35,48,57,38,68,28,33,69,53,47,55,48,44,47,74,71,41,88,92,42,59,64,50,68,67,59,38,50,55,28,64,72,37,95,51,22,47,64,46,16,44,50,51,31,26,52,49,52,55,56,49,68,74,38,75,63,47,70,49,71,43,80,54,40,88,99,42,60,86,47,52,66,54,46,45,57,75,41,41,79,56,67,92,58,77,77,86,71,79,76,76,48,71,66,59,48,54,51,50,55,50,50,49,48,57,73,63,63,74,78,76,72,65,81,71,64,74,66,73,74,77,120